Protein AF-A0A956ALA0-F1 (afdb_monomer_lite)

pLDDT: mean 79.58, std 10.27, range [49.09, 93.69]

Sequence (73 aa):
MALPLRFVLLVSALPLLLALGCAQDLRVPDPPAGEPCETLDDCAPSDTPVCGSLRACVDGVCEATPTLYRPCP

Structure (mmCIF, N/CA/C/O backbone):
data_AF-A0A956ALA0-F1
#
_entry.id   AF-A0A956ALA0-F1
#
loop_
_atom_site.group_PDB
_atom_site.id
_atom_site.type_symbol
_atom_site.label_atom_id
_atom_site.label_alt_id
_atom_site.label_comp_id
_atom_site.label_asym_id
_atom_site.label_entity_id
_atom_site.label_seq_id
_atom_site.pdbx_PDB_ins_code
_atom_site.Cartn_x
_atom_site.Cartn_y
_atom_site.Cartn_z
_atom_site.occupancy
_atom_site.B_iso_or_equiv
_atom_site.auth_seq_id
_atom_site.auth_comp_id
_atom_site.auth_asym_id
_atom_site.auth_atom_id
_atom_site.pdbx_PDB_model_num
ATOM 1 N N . MET A 1 1 ? -45.077 9.730 57.643 1.00 49.09 1 MET A N 1
ATOM 2 C CA . MET A 1 1 ? -45.429 9.325 56.264 1.00 49.09 1 MET A CA 1
ATOM 3 C C . MET A 1 1 ? -44.497 8.186 55.878 1.00 49.09 1 MET A C 1
ATOM 5 O O . MET A 1 1 ? -43.320 8.435 55.668 1.00 49.09 1 MET A O 1
ATOM 9 N N . ALA A 1 2 ? -44.968 6.938 55.932 1.00 58.41 2 ALA A N 1
ATOM 10 C CA . ALA A 1 2 ? -44.150 5.766 55.615 1.00 58.41 2 ALA A CA 1
ATOM 11 C C . ALA A 1 2 ? -44.190 5.526 54.100 1.00 58.41 2 ALA A C 1
ATOM 13 O O . ALA A 1 2 ? -45.276 5.360 53.544 1.00 58.41 2 ALA A O 1
ATOM 14 N N . LEU A 1 3 ? -43.034 5.548 53.427 1.00 61.53 3 LEU A N 1
ATOM 15 C CA . LEU A 1 3 ? -42.977 5.181 52.013 1.00 61.53 3 LEU A CA 1
ATOM 16 C C . LEU A 1 3 ? -43.308 3.687 51.858 1.00 61.53 3 LEU A C 1
ATOM 18 O O . LEU A 1 3 ? -42.794 2.866 52.622 1.00 61.53 3 LEU A O 1
ATOM 22 N N . PRO A 1 4 ? -44.144 3.309 50.877 1.00 71.88 4 PRO A N 1
ATOM 23 C CA . PRO A 1 4 ? -44.512 1.920 50.665 1.00 71.88 4 PRO A CA 1
ATOM 24 C C . PRO A 1 4 ? -43.287 1.116 50.221 1.00 71.88 4 PRO A C 1
ATOM 26 O O . PRO A 1 4 ? -42.589 1.500 49.285 1.00 71.88 4 PRO A O 1
ATOM 29 N N . LEU A 1 5 ? -43.063 -0.037 50.858 1.00 70.19 5 LEU A N 1
ATOM 30 C CA . LEU A 1 5 ? -41.922 -0.941 50.629 1.00 70.19 5 LEU A CA 1
ATOM 31 C C . LEU A 1 5 ? -41.692 -1.282 49.138 1.00 70.19 5 LEU A C 1
ATOM 33 O O . LEU A 1 5 ? -40.565 -1.490 48.697 1.00 70.19 5 LEU A O 1
ATOM 37 N N . ARG A 1 6 ? -42.773 -1.284 48.347 1.00 70.12 6 ARG A N 1
ATOM 38 C CA . ARG A 1 6 ? -42.761 -1.496 46.890 1.00 70.12 6 ARG A CA 1
ATOM 39 C C . ARG A 1 6 ? -41.989 -0.421 46.120 1.00 70.12 6 ARG A C 1
ATOM 41 O O . ARG A 1 6 ? -41.380 -0.730 45.105 1.00 70.12 6 ARG A O 1
ATOM 48 N N . PHE A 1 7 ? -41.999 0.820 46.601 1.00 72.75 7 PHE A N 1
ATOM 49 C CA . PHE A 1 7 ? -41.317 1.942 45.953 1.00 72.75 7 PHE A CA 1
ATOM 50 C C . PHE A 1 7 ? -39.796 1.840 46.114 1.00 72.75 7 PHE A C 1
ATOM 52 O O . PHE A 1 7 ? -39.052 2.129 45.185 1.00 72.75 7 PHE A O 1
ATOM 59 N N . VAL A 1 8 ? -39.339 1.353 47.271 1.00 73.25 8 VAL A N 1
ATOM 60 C CA . VAL A 1 8 ? -37.911 1.155 47.565 1.00 73.25 8 VAL A CA 1
ATOM 61 C C . VAL A 1 8 ? -37.307 0.070 46.667 1.00 73.25 8 VAL A C 1
ATOM 63 O O . VAL A 1 8 ? -36.213 0.252 46.143 1.00 73.25 8 VAL A O 1
ATOM 66 N N . LEU A 1 9 ? -38.049 -1.018 46.429 1.00 72.88 9 LEU A N 1
ATOM 67 C CA . LEU A 1 9 ? -37.644 -2.113 45.536 1.00 72.88 9 LEU A CA 1
ATOM 68 C C . LEU A 1 9 ? -37.529 -1.692 44.064 1.00 72.88 9 LEU A C 1
ATOM 70 O O . LEU A 1 9 ? -36.655 -2.174 43.352 1.00 72.88 9 LEU A O 1
ATOM 74 N N . LEU A 1 10 ? -38.406 -0.798 43.603 1.00 71.94 10 LEU A N 1
ATOM 75 C CA . LEU A 1 10 ? -38.371 -0.296 42.226 1.00 71.94 10 LEU A CA 1
ATOM 76 C C . LEU A 1 10 ? -37.192 0.655 41.989 1.00 71.94 10 LEU A C 1
ATOM 78 O O . LEU A 1 10 ? -36.545 0.584 40.948 1.00 71.94 10 LEU A O 1
ATOM 82 N N . VAL A 1 11 ? -36.883 1.516 42.962 1.00 75.44 11 VAL A N 1
ATOM 83 C CA . VAL A 1 11 ? -35.790 2.495 42.845 1.00 75.44 11 VAL A CA 1
ATOM 84 C C . VAL A 1 11 ? -34.414 1.825 42.932 1.00 75.44 11 VAL A C 1
ATOM 86 O O . VAL A 1 11 ? -33.494 2.239 42.230 1.00 75.44 11 VAL A O 1
ATOM 89 N N . SER A 1 12 ? -34.263 0.760 43.727 1.00 71.62 12 SER A N 1
ATOM 90 C CA . SER A 1 12 ? -32.984 0.043 43.851 1.00 71.62 12 SER A CA 1
ATOM 91 C C . SER A 1 12 ? -32.617 -0.803 42.626 1.00 71.62 12 SER A C 1
ATOM 93 O O . SER A 1 12 ? -31.439 -1.100 42.433 1.00 71.62 12 SER A O 1
ATOM 95 N N . ALA A 1 13 ? -33.582 -1.159 41.772 1.00 70.88 13 ALA A N 1
ATOM 96 C CA . ALA A 1 13 ? -33.335 -1.933 40.553 1.00 70.88 13 ALA A CA 1
ATOM 97 C C . ALA A 1 13 ? -32.791 -1.083 39.384 1.00 70.88 13 ALA A C 1
ATOM 99 O O . ALA A 1 13 ? -32.110 -1.604 38.500 1.00 70.88 13 ALA A O 1
ATOM 100 N N . LEU A 1 14 ? -33.053 0.228 39.389 1.00 73.12 14 LEU A N 1
ATOM 101 C CA . LEU A 1 14 ? -32.632 1.160 38.340 1.00 73.12 14 LEU A CA 1
ATOM 102 C C . LEU A 1 14 ? -31.100 1.234 38.131 1.00 73.12 14 LEU A C 1
ATOM 104 O O . LEU A 1 14 ? -30.668 1.138 36.980 1.00 73.12 14 LEU A O 1
ATOM 108 N N . PRO A 1 15 ? -30.250 1.350 39.176 1.00 70.31 15 PRO A N 1
ATOM 109 C CA . PRO A 1 15 ? -28.798 1.386 38.988 1.00 70.31 15 PRO A CA 1
ATOM 110 C C . PRO A 1 15 ? -28.224 0.057 38.475 1.00 70.31 15 PRO A C 1
ATOM 112 O O . PRO A 1 15 ? -27.219 0.070 37.769 1.00 70.31 15 PRO A O 1
ATOM 115 N N . LEU A 1 16 ? -28.868 -1.081 38.770 1.00 67.94 16 LEU A N 1
ATOM 116 C CA . LEU A 1 16 ? -28.435 -2.389 38.265 1.00 67.94 16 LEU A CA 1
ATOM 117 C C . LEU A 1 16 ? -28.600 -2.487 36.741 1.00 67.94 16 LEU A C 1
ATOM 119 O O . LEU A 1 16 ? -27.725 -3.006 36.054 1.00 67.94 16 LEU A O 1
ATOM 123 N N . LEU A 1 17 ? -29.702 -1.952 36.208 1.00 69.44 17 LEU A N 1
ATOM 124 C CA . LEU A 1 17 ? -29.966 -1.912 34.767 1.00 69.44 17 LEU A CA 1
ATOM 125 C C . LEU A 1 17 ? -29.015 -0.955 34.034 1.00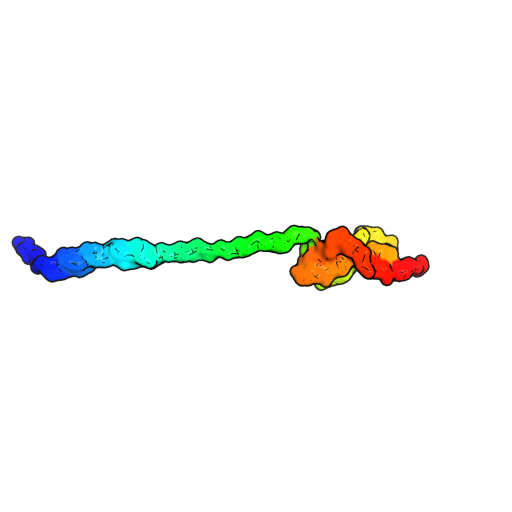 69.44 17 LEU A C 1
ATOM 127 O O . LEU A 1 17 ? -28.556 -1.276 32.941 1.00 69.44 17 LEU A O 1
ATOM 131 N N . LEU A 1 18 ? -28.665 0.177 34.655 1.00 66.62 18 LEU A N 1
ATOM 132 C CA . LEU A 1 18 ? -27.659 1.111 34.131 1.00 66.62 18 LEU A CA 1
ATOM 133 C C . LEU A 1 18 ? -26.253 0.489 34.088 1.00 66.62 18 LEU A C 1
ATOM 135 O O . LEU A 1 18 ? -25.510 0.747 33.148 1.00 66.62 18 LEU A O 1
ATOM 139 N N . ALA A 1 19 ? -25.905 -0.362 35.059 1.00 64.25 19 ALA A N 1
ATOM 140 C CA . ALA A 1 19 ? -24.622 -1.071 35.086 1.00 64.25 19 ALA A CA 1
ATOM 141 C C . ALA A 1 19 ? -24.545 -2.253 34.098 1.00 64.25 19 ALA A C 1
ATOM 143 O O . ALA A 1 19 ? -23.461 -2.612 33.654 1.00 64.25 19 ALA A O 1
ATOM 144 N N . LEU A 1 20 ? -25.678 -2.863 33.734 1.00 66.00 20 LEU A N 1
ATOM 145 C CA . LEU A 1 20 ? -25.741 -3.909 32.701 1.00 66.00 20 LEU A CA 1
ATOM 146 C C . LEU A 1 20 ? -25.724 -3.332 31.276 1.00 66.00 20 LEU A C 1
ATOM 148 O O . LEU A 1 20 ? -25.383 -4.040 30.332 1.00 66.00 20 LEU A O 1
ATOM 152 N N . GLY A 1 21 ? -26.065 -2.051 31.123 1.00 61.94 21 GLY A N 1
ATOM 153 C CA . GLY A 1 21 ? -26.041 -1.318 29.860 1.00 61.94 21 GLY A CA 1
ATOM 154 C C . GLY A 1 21 ? -24.690 -0.690 29.517 1.00 61.94 21 GLY A C 1
ATOM 155 O O . GLY A 1 21 ? -24.682 0.319 28.815 1.00 61.94 21 GLY A O 1
ATOM 156 N N . CYS A 1 22 ? -23.570 -1.227 30.020 1.00 66.31 22 CYS A N 1
ATOM 157 C CA . CYS A 1 22 ? -22.232 -0.774 29.637 1.00 66.31 22 CYS A CA 1
ATOM 158 C C . CYS A 1 22 ? -22.126 -0.751 28.110 1.00 66.31 22 CYS A C 1
ATOM 160 O O . CYS A 1 22 ? -22.146 -1.801 27.463 1.00 66.31 22 CYS A O 1
ATOM 162 N N . ALA A 1 23 ? 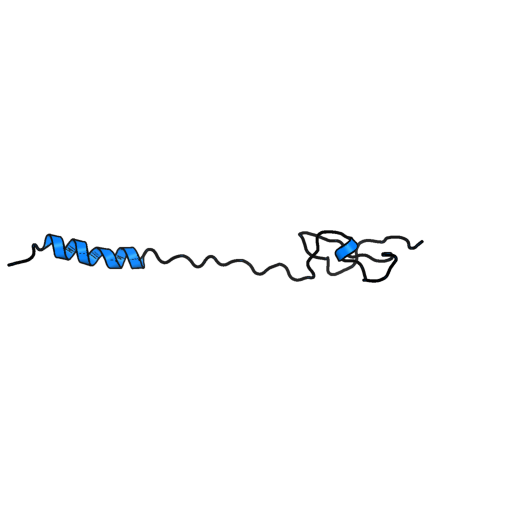-22.046 0.459 27.552 1.00 66.31 23 ALA A N 1
ATOM 163 C CA . ALA A 1 23 ? -21.750 0.692 26.153 1.00 66.31 23 ALA A CA 1
ATOM 164 C C . ALA A 1 23 ? -20.495 -0.113 25.815 1.00 66.31 23 ALA A C 1
ATOM 166 O O . ALA A 1 23 ? -19.432 0.118 26.387 1.00 66.31 23 ALA A O 1
ATOM 167 N N . GLN A 1 24 ? -20.644 -1.129 24.968 1.00 68.44 24 GLN A N 1
ATOM 168 C CA . GLN A 1 24 ? -19.496 -1.893 24.510 1.00 68.44 24 GLN A CA 1
ATOM 169 C C . GLN A 1 24 ? -18.635 -0.934 23.696 1.00 68.44 24 GLN A C 1
ATOM 171 O O . GLN A 1 24 ? -19.094 -0.420 22.676 1.00 68.44 24 GLN A O 1
ATOM 176 N N . ASP A 1 25 ? -17.419 -0.668 24.170 1.00 72.94 25 ASP A N 1
ATOM 177 C CA . ASP A 1 25 ? -16.409 0.043 23.396 1.00 72.94 25 ASP A CA 1
ATOM 178 C C . ASP A 1 25 ? -16.219 -0.706 22.073 1.00 72.94 25 ASP A C 1
ATOM 180 O O . ASP A 1 25 ? -15.693 -1.824 22.028 1.00 72.94 25 ASP A O 1
ATOM 184 N N . LEU A 1 26 ? -16.730 -0.120 20.989 1.00 71.88 26 LEU A N 1
ATOM 185 C CA . LEU A 1 26 ? -16.569 -0.652 19.645 1.00 71.88 26 LEU A CA 1
ATOM 186 C C . LEU A 1 26 ? -15.094 -0.531 19.283 1.00 71.88 26 LEU A C 1
ATOM 188 O O . 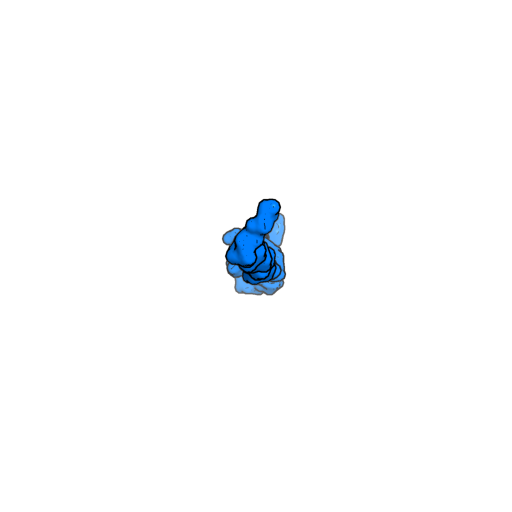LEU A 1 26 ? -14.588 0.551 18.989 1.00 71.88 26 LEU A O 1
ATOM 192 N N . ARG A 1 27 ? -14.391 -1.660 19.316 1.00 78.25 27 ARG A N 1
ATOM 193 C CA . ARG A 1 27 ? -12.988 -1.720 18.925 1.00 78.25 27 ARG A CA 1
ATOM 194 C C . ARG A 1 27 ? -12.896 -1.616 17.405 1.00 78.25 27 ARG A C 1
ATOM 196 O O . ARG A 1 27 ? -13.153 -2.590 16.701 1.00 78.25 27 ARG A O 1
ATOM 203 N N . VAL A 1 28 ? -12.558 -0.429 16.908 1.00 81.00 28 VAL A N 1
ATOM 204 C CA . VAL A 1 28 ? -12.244 -0.222 15.491 1.00 81.00 28 VAL A CA 1
ATOM 205 C C . VAL A 1 28 ? -10.880 -0.870 15.213 1.00 81.00 28 VAL A C 1
ATOM 207 O O . VAL A 1 28 ? -9.940 -0.608 15.965 1.00 81.00 28 VAL A O 1
ATOM 210 N N . PRO A 1 29 ? -10.758 -1.747 14.202 1.00 78.38 29 PRO A N 1
ATOM 211 C CA . PRO A 1 29 ? -9.465 -2.275 13.781 1.00 78.38 29 PRO A CA 1
ATOM 212 C C . PRO A 1 29 ? -8.535 -1.145 13.332 1.00 78.38 29 PRO A C 1
ATOM 214 O O . PRO A 1 29 ? -8.987 -0.202 12.681 1.00 78.38 29 PRO A O 1
ATOM 217 N N . ASP A 1 30 ? -7.244 -1.257 13.642 1.00 81.06 30 ASP A N 1
ATOM 218 C CA . ASP A 1 30 ? -6.242 -0.364 13.065 1.00 81.06 30 ASP A CA 1
ATOM 219 C C . ASP A 1 30 ? -6.254 -0.482 11.529 1.00 81.06 30 ASP A C 1
ATOM 221 O O . ASP A 1 30 ? -6.473 -1.580 10.997 1.00 81.06 30 ASP A O 1
ATOM 225 N N . PRO A 1 31 ? -6.040 0.624 10.795 1.00 73.12 31 PRO A N 1
ATOM 226 C CA . PRO A 1 31 ? -5.971 0.575 9.345 1.00 73.12 31 PRO A CA 1
ATOM 227 C C . PRO A 1 31 ? -4.795 -0.304 8.882 1.00 73.12 31 PRO A C 1
ATOM 229 O O . PRO A 1 31 ? -3.779 -0.402 9.580 1.00 73.12 31 PRO A O 1
ATOM 232 N N . PRO A 1 32 ? -4.908 -0.942 7.702 1.00 74.56 32 PRO A N 1
ATOM 233 C CA . PRO A 1 32 ? -3.810 -1.700 7.116 1.00 74.56 32 PRO A CA 1
ATOM 234 C C . PRO A 1 32 ? -2.553 -0.831 6.984 1.00 74.56 32 PR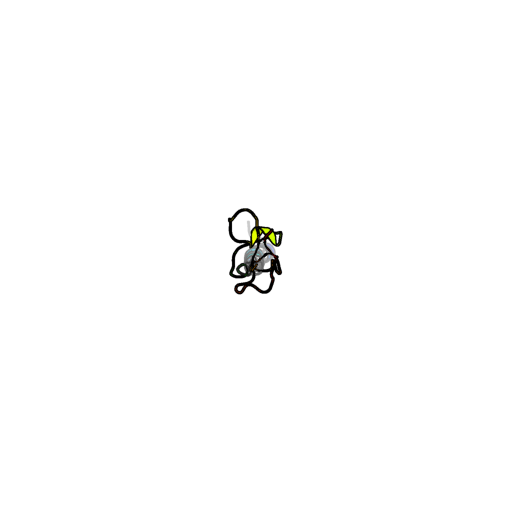O A C 1
ATOM 236 O O . PRO A 1 32 ? -2.621 0.351 6.651 1.00 74.56 32 PRO A O 1
ATOM 239 N N . ALA A 1 33 ? -1.391 -1.423 7.263 1.00 78.38 33 ALA A N 1
ATOM 240 C CA . ALA A 1 33 ? -0.120 -0.718 7.169 1.00 78.38 33 ALA A CA 1
ATOM 241 C C . ALA A 1 33 ? 0.234 -0.434 5.703 1.00 78.38 33 ALA A C 1
ATOM 243 O O . ALA A 1 33 ? 0.293 -1.355 4.889 1.00 78.38 33 ALA A O 1
ATOM 244 N N . GLY A 1 34 ? 0.531 0.826 5.388 1.00 84.75 34 GLY A N 1
ATOM 245 C CA . GLY A 1 34 ? 1.036 1.235 4.083 1.00 84.75 34 GLY A CA 1
ATOM 246 C C . GLY A 1 34 ? 0.617 2.650 3.707 1.00 84.75 34 GLY A C 1
ATOM 247 O O . GLY A 1 34 ? 0.039 3.383 4.507 1.00 84.75 34 GLY A O 1
ATOM 248 N N . GLU A 1 35 ? 0.962 3.032 2.483 1.00 90.25 35 GLU A N 1
ATOM 249 C CA . GLU A 1 35 ? 0.638 4.347 1.934 1.00 90.25 35 GLU A CA 1
ATOM 250 C C . GLU A 1 35 ? -0.757 4.286 1.294 1.00 90.25 35 GLU A C 1
ATOM 252 O O . GLU A 1 35 ? -0.989 3.380 0.487 1.00 90.25 35 GLU A O 1
ATOM 257 N N . PRO A 1 36 ? -1.698 5.165 1.677 1.00 91.44 36 PRO A N 1
ATOM 258 C CA . PRO A 1 36 ? -3.056 5.133 1.150 1.00 91.44 36 PRO A CA 1
ATOM 259 C C . PRO A 1 36 ? -3.083 5.559 -0.320 1.00 91.44 36 PRO A C 1
ATOM 261 O O . PRO A 1 36 ? -2.342 6.454 -0.721 1.00 91.44 36 PRO A O 1
ATOM 264 N N . CYS A 1 37 ? -3.968 4.952 -1.106 1.00 91.62 37 CYS A N 1
ATOM 265 C CA . CYS A 1 37 ? -4.120 5.248 -2.530 1.00 91.62 37 CYS A CA 1
ATOM 266 C C . CYS A 1 37 ? -5.566 5.082 -2.996 1.00 91.62 37 CYS A C 1
ATOM 268 O O . CYS A 1 37 ? -6.333 4.305 -2.424 1.00 91.62 37 CYS A O 1
ATOM 270 N N . GLU A 1 38 ? -5.919 5.785 -4.070 1.00 92.88 38 GLU A N 1
ATOM 271 C CA . GLU A 1 38 ? -7.182 5.594 -4.790 1.00 92.88 38 GLU A CA 1
ATOM 272 C C . GLU A 1 38 ? -6.931 4.982 -6.175 1.00 92.88 38 GLU A C 1
ATOM 274 O O . GLU A 1 38 ? -7.717 4.177 -6.678 1.00 92.88 38 GLU A O 1
ATOM 279 N N . THR A 1 39 ? -5.795 5.325 -6.779 1.00 89.00 39 THR A N 1
ATOM 280 C CA . THR A 1 39 ? -5.399 4.946 -8.130 1.00 89.00 39 THR A CA 1
ATOM 281 C C . THR A 1 39 ? -3.980 4.381 -8.170 1.00 89.00 39 THR A C 1
ATOM 283 O O . THR A 1 39 ? -3.196 4.501 -7.231 1.00 89.00 39 THR A O 1
ATOM 286 N N . LEU A 1 40 ? -3.630 3.755 -9.298 1.00 86.75 40 LEU A N 1
ATOM 287 C CA . LEU A 1 40 ? -2.273 3.267 -9.553 1.00 86.75 40 LEU A CA 1
ATOM 288 C C . LEU A 1 40 ? -1.234 4.399 -9.515 1.00 86.75 40 LEU A C 1
ATOM 290 O O . LEU A 1 40 ? -0.119 4.197 -9.039 1.00 86.75 40 LEU A O 1
ATOM 294 N N . ASP A 1 41 ? -1.588 5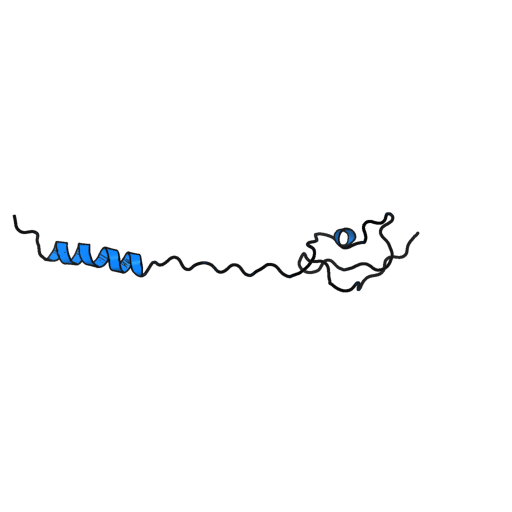.566 -10.054 1.00 87.19 41 ASP A N 1
ATOM 295 C CA . ASP A 1 41 ? -0.653 6.679 -10.195 1.00 87.19 41 ASP A CA 1
ATOM 296 C C . ASP A 1 41 ? -0.321 7.312 -8.826 1.00 87.19 41 ASP A C 1
ATOM 298 O O . ASP A 1 41 ? 0.762 7.868 -8.672 1.00 87.19 41 ASP A O 1
ATOM 302 N N . ASP A 1 42 ? -1.169 7.129 -7.803 1.00 89.69 42 ASP A N 1
ATOM 303 C CA . ASP A 1 42 ? -0.872 7.540 -6.418 1.00 89.69 42 ASP A CA 1
ATOM 304 C C . ASP A 1 42 ? 0.272 6.722 -5.796 1.00 89.69 42 ASP A C 1
ATOM 306 O O . ASP A 1 42 ? 0.996 7.206 -4.933 1.00 89.69 42 ASP A O 1
ATOM 310 N N . CYS A 1 43 ? 0.450 5.479 -6.252 1.00 90.06 43 CYS A N 1
ATOM 311 C CA . CYS A 1 43 ? 1.502 4.571 -5.794 1.00 90.06 43 CYS A CA 1
ATOM 312 C C . CYS A 1 43 ? 2.781 4.647 -6.640 1.00 90.06 43 CYS A C 1
ATOM 314 O O . CYS A 1 43 ? 3.707 3.843 -6.459 1.00 90.06 43 CYS A O 1
ATOM 316 N N . ALA A 1 44 ? 2.815 5.561 -7.607 1.00 87.12 44 ALA A N 1
ATOM 317 C CA . ALA A 1 44 ? 3.946 5.759 -8.484 1.00 87.12 44 ALA A CA 1
ATOM 318 C C . ALA A 1 44 ? 4.988 6.705 -7.867 1.00 87.12 44 ALA A C 1
ATOM 320 O O . ALA A 1 44 ? 4.649 7.560 -7.047 1.00 87.12 44 ALA A O 1
ATOM 321 N N . PRO A 1 45 ? 6.269 6.598 -8.265 1.00 78.50 45 PRO A N 1
ATOM 322 C CA . PRO A 1 45 ? 7.246 7.623 -7.920 1.00 78.50 45 PRO A CA 1
ATOM 323 C C . PRO A 1 45 ? 6.787 8.991 -8.444 1.00 78.50 45 PRO A C 1
ATOM 325 O O . PRO A 1 45 ? 6.214 9.085 -9.527 1.00 78.50 45 PRO A O 1
ATOM 328 N N . SER A 1 46 ? 7.080 10.060 -7.698 1.00 77.06 46 SER A N 1
ATOM 329 C CA . SER A 1 46 ? 6.678 11.440 -8.027 1.00 77.06 46 SER A CA 1
ATOM 330 C C . SER A 1 46 ? 7.375 12.034 -9.266 1.00 77.06 46 SER A C 1
ATOM 332 O O . SER A 1 46 ? 7.305 13.241 -9.495 1.00 77.06 46 SER A O 1
ATOM 334 N N . ASP A 1 47 ? 8.054 11.207 -10.058 1.00 71.06 47 ASP A N 1
ATOM 335 C CA . ASP A 1 47 ? 8.737 11.602 -11.280 1.00 71.06 47 ASP A CA 1
ATOM 336 C C . ASP A 1 47 ? 7.742 11.718 -12.444 1.00 71.06 47 ASP A C 1
ATOM 338 O O . ASP A 1 47 ? 6.897 10.852 -12.674 1.00 71.06 47 ASP A O 1
ATOM 342 N N . THR A 1 48 ? 7.856 12.799 -13.218 1.00 72.00 48 THR A N 1
ATOM 343 C CA . THR A 1 48 ? 7.124 12.970 -14.479 1.00 72.00 48 THR A CA 1
ATOM 344 C C . THR A 1 48 ? 8.057 12.718 -15.664 1.00 72.00 48 THR A C 1
ATOM 346 O O . THR A 1 48 ? 9.084 13.396 -15.754 1.00 72.00 48 THR A O 1
ATOM 349 N N . PRO A 1 49 ? 7.708 11.845 -16.625 1.00 76.19 49 PRO A N 1
ATOM 350 C CA . PRO A 1 49 ? 6.485 11.043 -16.706 1.00 76.19 49 PRO A CA 1
ATOM 351 C C . PRO A 1 49 ? 6.474 9.853 -15.733 1.00 76.19 49 PRO A C 1
ATOM 353 O O . PRO A 1 49 ? 7.508 9.243 -15.477 1.00 76.19 49 PRO A O 1
ATOM 356 N N . VAL A 1 50 ? 5.278 9.478 -15.269 1.00 83.00 50 VAL A N 1
ATOM 357 C CA . VAL A 1 50 ? 5.073 8.297 -14.419 1.00 83.00 50 VAL A CA 1
ATOM 358 C C . VAL A 1 50 ? 5.283 7.020 -15.239 1.00 83.00 50 VAL A C 1
ATOM 360 O O . VAL A 1 50 ? 4.418 6.622 -16.029 1.00 83.00 50 VAL A O 1
ATOM 363 N N . CYS A 1 51 ? 6.435 6.374 -15.065 1.00 86.31 51 CYS A N 1
ATOM 364 C CA . CYS A 1 51 ? 6.807 5.142 -15.760 1.00 86.31 51 CYS A CA 1
ATOM 365 C C . CYS A 1 51 ? 7.813 4.301 -14.949 1.00 86.31 51 CYS A C 1
ATOM 367 O O . CYS A 1 51 ? 8.284 4.712 -13.892 1.00 86.31 51 CYS A O 1
ATOM 369 N N . GLY A 1 52 ? 8.132 3.099 -15.433 1.00 87.44 52 GLY A N 1
ATOM 370 C CA . GLY A 1 52 ? 9.014 2.143 -14.763 1.00 87.44 52 GLY A CA 1
ATOM 371 C C . GLY A 1 52 ? 8.258 1.139 -13.890 1.00 87.44 52 GLY A C 1
ATOM 372 O O . GLY A 1 52 ? 7.150 0.720 -14.229 1.00 87.44 52 GLY A O 1
ATOM 373 N N . SER A 1 53 ? 8.888 0.703 -12.795 1.00 88.62 53 SER A N 1
ATOM 374 C CA . SER A 1 53 ? 8.298 -0.222 -11.822 1.00 88.62 53 SER A CA 1
ATOM 375 C C . SER A 1 53 ? 7.297 0.503 -10.925 1.00 88.62 53 SER A C 1
ATOM 377 O O . SER A 1 53 ? 7.676 1.418 -10.194 1.00 88.62 53 SER A O 1
ATOM 379 N N . LEU A 1 54 ? 6.043 0.069 -10.958 1.00 88.94 54 LEU A N 1
ATOM 380 C CA . LEU A 1 54 ? 4.933 0.670 -10.229 1.00 88.94 54 LEU A CA 1
ATOM 381 C C . LEU A 1 54 ? 4.409 -0.300 -9.169 1.00 88.94 54 LEU A C 1
ATOM 383 O O . LEU A 1 54 ? 4.418 -1.523 -9.351 1.00 88.94 54 LEU A O 1
ATOM 387 N N . ARG A 1 55 ? 3.939 0.259 -8.056 1.00 92.12 55 ARG A N 1
ATOM 388 C CA . ARG A 1 55 ? 3.244 -0.475 -6.995 1.00 92.12 55 ARG A CA 1
ATOM 389 C C . ARG A 1 55 ? 1.747 -0.446 -7.295 1.00 92.12 55 ARG A C 1
ATOM 391 O O . ARG A 1 55 ? 1.236 0.581 -7.735 1.00 92.12 55 ARG A O 1
ATOM 398 N N . ALA A 1 56 ? 1.049 -1.563 -7.102 1.00 91.56 56 ALA A N 1
ATOM 399 C CA . ALA A 1 56 ? -0.397 -1.585 -7.284 1.00 91.56 56 ALA A CA 1
ATOM 400 C C . ALA A 1 56 ? -1.106 -0.936 -6.086 1.00 91.56 56 ALA A C 1
ATOM 402 O O . ALA A 1 56 ? -0.620 -1.019 -4.958 1.00 91.56 56 ALA A O 1
ATOM 403 N N . CYS A 1 57 ? -2.265 -0.328 -6.340 1.00 91.94 57 CYS A N 1
ATOM 404 C CA . CYS A 1 57 ? -3.190 0.087 -5.293 1.00 91.94 57 CYS A CA 1
ATOM 405 C C . CYS A 1 57 ? -4.173 -1.059 -5.020 1.00 91.94 57 CYS A C 1
ATOM 407 O O . CYS A 1 57 ? -5.004 -1.372 -5.875 1.00 91.94 57 CYS A O 1
ATOM 409 N N . VAL A 1 58 ? -4.053 -1.713 -3.863 1.00 90.75 58 VAL A N 1
ATOM 410 C CA . VAL A 1 58 ? -4.861 -2.880 -3.478 1.00 90.75 58 VAL A CA 1
ATOM 411 C C . VAL A 1 58 ? -5.526 -2.589 -2.140 1.00 90.75 58 VAL A C 1
ATOM 413 O O . VAL A 1 58 ? -4.860 -2.208 -1.182 1.00 90.75 58 VAL A O 1
ATOM 416 N N . ASP A 1 59 ? -6.852 -2.725 -2.085 1.00 90.69 59 ASP A N 1
ATOM 417 C CA . ASP A 1 59 ? -7.656 -2.448 -0.885 1.00 90.69 59 ASP A CA 1
ATOM 418 C C . ASP A 1 59 ? -7.406 -1.051 -0.274 1.00 90.69 59 ASP A C 1
ATOM 420 O O . ASP A 1 59 ? -7.444 -0.860 0.941 1.00 90.69 59 ASP A O 1
ATOM 424 N N . GLY A 1 60 ? -7.146 -0.056 -1.132 1.00 90.62 60 GLY A N 1
ATOM 425 C CA . GLY A 1 60 ? -6.882 1.331 -0.731 1.00 90.62 60 GLY A CA 1
ATOM 426 C C . GLY A 1 60 ? -5.472 1.584 -0.190 1.00 90.62 60 GLY A C 1
ATOM 427 O O . GLY A 1 60 ? -5.230 2.641 0.394 1.00 90.62 60 GLY A O 1
ATOM 428 N N . VAL A 1 61 ? -4.545 0.634 -0.361 1.00 93.69 61 VAL A N 1
ATOM 429 C CA . VAL A 1 61 ? -3.151 0.741 0.088 1.00 93.69 61 VAL A CA 1
ATOM 430 C C . VAL A 1 61 ? -2.187 0.327 -1.021 1.00 93.69 61 VAL A C 1
ATOM 432 O O . VAL A 1 61 ? -2.396 -0.654 -1.733 1.00 93.69 61 VAL A O 1
ATOM 435 N N . CYS A 1 62 ? -1.088 1.062 -1.161 1.00 91.56 62 CYS A N 1
ATOM 436 C CA . CYS A 1 62 ? -0.036 0.711 -2.099 1.00 91.56 62 CYS A CA 1
ATOM 437 C C . CYS A 1 62 ? 0.713 -0.549 -1.636 1.00 91.56 62 CYS A C 1
ATOM 439 O O . CYS A 1 62 ? 1.251 -0.593 -0.524 1.00 91.56 62 CYS A O 1
ATOM 441 N N . GLU A 1 63 ? 0.845 -1.546 -2.511 1.00 91.94 63 GLU A N 1
ATOM 442 C CA . GLU A 1 63 ? 1.596 -2.778 -2.231 1.00 91.94 63 GLU A CA 1
ATOM 443 C C . GLU A 1 63 ? 3.037 -2.486 -1.817 1.00 91.94 63 GLU A C 1
ATOM 445 O O . GLU A 1 63 ? 3.656 -1.581 -2.353 1.00 91.94 63 GLU A O 1
ATOM 450 N N . ALA A 1 64 ? 3.638 -3.248 -0.904 1.00 86.88 64 ALA A N 1
ATOM 451 C CA . ALA A 1 64 ? 5.013 -2.973 -0.469 1.00 86.88 64 ALA A CA 1
ATOM 452 C C . ALA A 1 64 ? 6.065 -3.166 -1.582 1.00 86.88 64 ALA A C 1
ATOM 454 O O . ALA A 1 64 ? 7.090 -2.489 -1.595 1.00 86.88 64 ALA A O 1
ATOM 455 N N . THR A 1 65 ? 5.832 -4.100 -2.506 1.00 87.94 65 THR A N 1
ATOM 456 C CA . THR A 1 65 ? 6.756 -4.432 -3.601 1.00 87.94 65 THR A CA 1
ATOM 457 C C . THR A 1 65 ? 6.111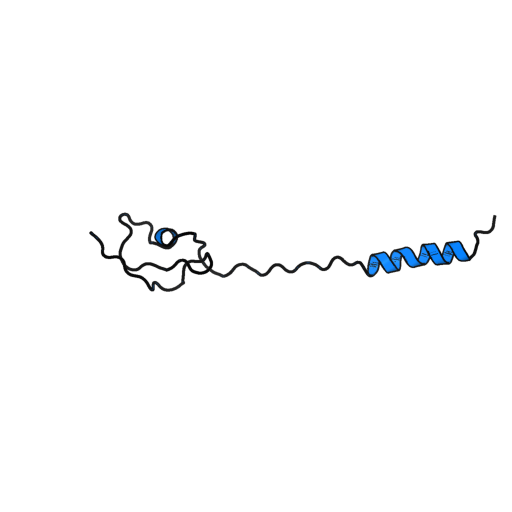 -4.084 -4.939 1.00 87.94 65 THR A C 1
ATOM 459 O O . THR A 1 65 ? 4.940 -4.402 -5.128 1.00 87.94 65 THR A O 1
ATOM 462 N N . PRO A 1 66 ? 6.835 -3.450 -5.877 1.00 87.81 66 PRO A N 1
ATOM 463 C CA . PRO A 1 66 ? 6.300 -3.177 -7.201 1.00 87.81 66 PRO A CA 1
ATOM 464 C C . PRO A 1 66 ? 6.056 -4.477 -7.971 1.00 87.81 66 PRO A C 1
ATOM 466 O O . PRO A 1 66 ? 6.952 -5.308 -8.122 1.00 87.81 66 PRO A O 1
ATOM 469 N N . THR A 1 67 ? 4.838 -4.630 -8.474 1.00 89.00 67 THR A N 1
ATOM 470 C CA . THR A 1 67 ? 4.374 -5.793 -9.246 1.00 89.00 67 THR A CA 1
ATOM 471 C C . THR A 1 67 ? 4.057 -5.435 -10.697 1.00 89.00 67 THR A C 1
ATOM 473 O O . THR A 1 67 ? 3.896 -6.322 -11.535 1.00 89.00 67 THR A O 1
ATOM 476 N N . LEU A 1 68 ? 3.999 -4.139 -11.015 1.00 89.19 68 LEU A N 1
ATOM 477 C CA . LEU A 1 68 ? 3.579 -3.620 -12.310 1.00 89.19 68 LEU A CA 1
ATOM 478 C C . LEU A 1 68 ? 4.719 -2.877 -13.005 1.00 89.19 68 LEU A C 1
ATOM 480 O O . LEU A 1 68 ? 5.631 -2.349 -12.368 1.00 89.19 68 LEU A O 1
ATOM 484 N N . TYR A 1 69 ? 4.658 -2.830 -14.335 1.00 90.12 69 TYR A N 1
ATOM 485 C CA . TYR A 1 69 ? 5.639 -2.129 -15.156 1.00 90.12 69 TYR A CA 1
ATOM 486 C C . TYR A 1 69 ? 4.954 -1.332 -16.265 1.00 90.12 69 TYR A C 1
ATOM 488 O O . TYR A 1 69 ? 4.153 -1.881 -17.025 1.00 90.12 69 TYR A O 1
ATOM 496 N N . ARG A 1 70 ? 5.294 -0.045 -16.380 1.00 88.12 70 ARG A N 1
ATOM 497 C CA . ARG A 1 70 ? 4.850 0.841 -17.464 1.00 88.12 70 ARG A CA 1
ATOM 498 C C . ARG A 1 70 ? 6.078 1.304 -18.262 1.00 88.12 70 ARG A C 1
ATOM 500 O O . ARG A 1 70 ? 6.981 1.885 -17.664 1.00 88.12 70 ARG A O 1
ATOM 507 N N . PRO A 1 71 ? 6.144 1.079 -19.585 1.00 88.00 71 PRO A N 1
ATOM 508 C CA . PRO A 1 71 ? 7.261 1.567 -20.388 1.00 88.00 71 PRO A CA 1
ATOM 509 C C . PRO A 1 71 ? 7.305 3.101 -20.384 1.00 88.00 71 PRO A C 1
ATOM 511 O O . PRO A 1 71 ? 6.265 3.756 -20.462 1.00 88.00 71 PRO A O 1
ATOM 514 N N . CYS A 1 72 ? 8.511 3.661 -20.280 1.00 85.19 72 CYS A N 1
ATOM 515 C CA . CYS A 1 72 ? 8.737 5.097 -20.425 1.00 85.19 72 CYS A CA 1
ATOM 516 C C . CYS A 1 72 ? 8.732 5.486 -21.916 1.00 85.19 72 CYS A C 1
ATOM 518 O O . CYS A 1 72 ? 9.216 4.689 -22.726 1.00 85.19 72 CYS A O 1
ATOM 520 N N . PRO A 1 73 ? 8.179 6.659 -22.277 1.00 81.88 73 PRO A N 1
ATOM 521 C CA . PRO A 1 73 ? 8.251 7.190 -23.637 1.00 81.88 73 PRO A CA 1
ATOM 522 C C . PRO A 1 73 ? 9.684 7.522 -24.070 1.00 81.88 73 PRO A C 1
ATOM 524 O O . PRO A 1 73 ? 10.516 7.844 -23.189 1.00 81.88 73 PRO A O 1
#

Radius of gyration: 29.56 Å; chains: 1; bounding box: 54×19×80 Å

Secondary structure (DSSP, 8-state):
-PPPHHHHHHHHHHHHHHHHT------PPPPPSS-B-SSTGGGS-SPSS--EEE--EETTEE-SS--EEE---

Foldseek 3Di:
DDDPPVVVVVVVVVVVVVVVPPDPPPDDDDDDDADFDDAQQSQFPPDPPGFAFTFGQDPRHTDPGGPDGGDDD